Protein AF-A0A8T8I5Y3-F1 (afdb_monomer_lite)

Secondary structure (DSSP, 8-state):
--SSS----GGGHHHHT--SS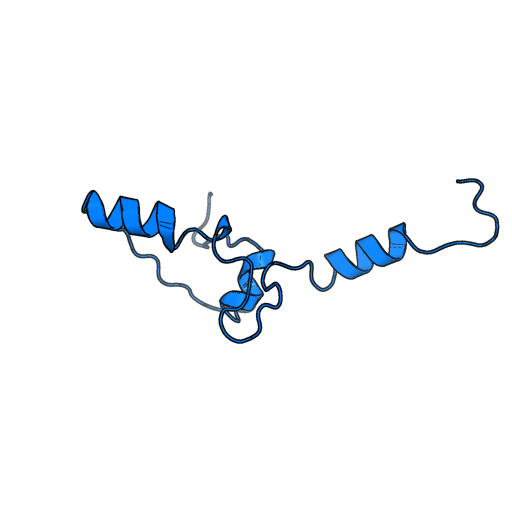S---------SHHHHHHIIIII-GGG--B-TTT--BSS---THHHHHHHHHH---TT---

pLDDT: mean 92.24, std 7.06, range [57.22, 98.12]

Sequence (81 aa):
VEGKAIQLHPLVCEAFNADFDGDQMAVHLPLSAEAQAEARVLMLSSNNILSPASGKPLAMPRLDMVTGLYHLTRHKEGDIG

Foldseek 3Di:
DPDDDDDDDPLCCQVVVDDDPDDDDDDDDDDDPVVVCCCVPPVDVVVVQADPVPRHGSSDDDDPRVVVVCVVPDDDPPDPD

Structure (mmCIF, N/CA/C/O backbone):
data_AF-A0A8T8I5Y3-F1
#
_entry.id   AF-A0A8T8I5Y3-F1
#
loop_
_atom_site.group_PDB
_atom_site.id
_atom_site.type_symbol
_atom_site.label_atom_id
_atom_site.label_alt_id
_atom_site.label_comp_id
_atom_site.label_asym_id
_atom_site.label_entity_id
_atom_site.label_seq_id
_atom_site.pdbx_PDB_ins_code
_atom_site.Cartn_x
_atom_site.Cartn_y
_atom_site.Cartn_z
_atom_site.occupancy
_atom_site.B_iso_or_equiv
_atom_site.auth_seq_id
_atom_site.auth_comp_id
_atom_site.auth_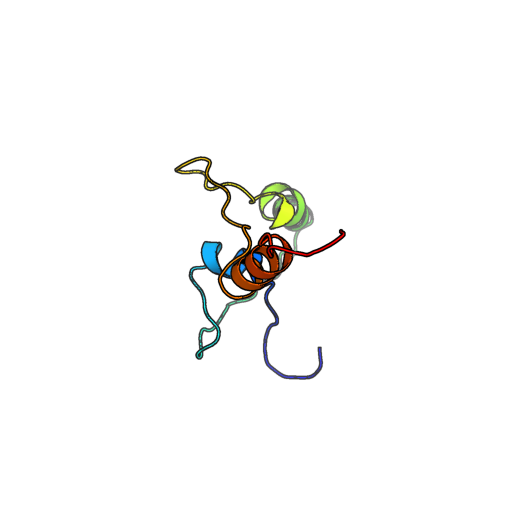asym_id
_atom_site.auth_atom_id
_atom_site.pdbx_PDB_model_num
ATOM 1 N N . VAL A 1 1 ? -13.988 -4.904 -2.730 1.00 69.94 1 VAL A N 1
ATOM 2 C CA . VAL A 1 1 ? -13.433 -6.116 -3.371 1.00 69.94 1 VAL A CA 1
ATOM 3 C C . VAL A 1 1 ? -14.309 -7.294 -3.013 1.00 69.94 1 VAL A C 1
ATOM 5 O O . VAL A 1 1 ? -14.615 -7.456 -1.839 1.00 69.94 1 VAL A O 1
ATOM 8 N N . GLU A 1 2 ? -14.766 -8.049 -4.010 1.00 86.00 2 GLU A N 1
ATOM 9 C CA . GLU A 1 2 ? -15.392 -9.356 -3.784 1.00 86.00 2 GLU A CA 1
ATOM 10 C C . GLU A 1 2 ? -14.284 -10.393 -3.548 1.00 86.00 2 GLU A C 1
ATOM 12 O O . GLU A 1 2 ? -13.248 -10.354 -4.211 1.00 86.00 2 GLU A O 1
ATOM 17 N N . GLY A 1 3 ? -14.472 -11.283 -2.573 1.00 92.00 3 GLY A N 1
ATOM 18 C CA . GLY A 1 3 ? -13.460 -12.253 -2.140 1.00 92.00 3 GLY A CA 1
ATOM 19 C C . GLY A 1 3 ? -13.080 -12.110 -0.664 1.00 92.00 3 GLY A C 1
ATOM 20 O O . GLY A 1 3 ? -13.538 -11.206 0.030 1.00 92.00 3 GLY A O 1
ATOM 21 N N . LYS A 1 4 ? -12.258 -13.044 -0.171 1.00 92.25 4 LYS A N 1
ATOM 22 C CA . LYS A 1 4 ? -11.796 -13.099 1.232 1.00 92.25 4 LYS A CA 1
ATOM 23 C C . LYS A 1 4 ? -10.316 -12.727 1.404 1.00 92.25 4 LYS A C 1
ATOM 25 O O . LYS A 1 4 ? -9.758 -12.958 2.469 1.00 92.25 4 LYS A O 1
ATOM 30 N N . ALA A 1 5 ? -9.684 -12.192 0.359 1.00 94.25 5 ALA A N 1
ATOM 31 C CA . ALA A 1 5 ? -8.273 -11.816 0.355 1.00 94.25 5 ALA A CA 1
ATOM 32 C C . ALA A 1 5 ? -8.103 -10.294 0.440 1.00 94.25 5 ALA A C 1
ATOM 34 O O . ALA A 1 5 ? -8.909 -9.534 -0.105 1.00 94.25 5 ALA A O 1
ATOM 35 N N . ILE A 1 6 ? -7.036 -9.860 1.108 1.00 95.12 6 ILE A N 1
ATOM 36 C CA . ILE A 1 6 ? -6.644 -8.452 1.187 1.00 95.12 6 ILE A CA 1
ATOM 37 C C . ILE A 1 6 ? -5.801 -8.127 -0.046 1.00 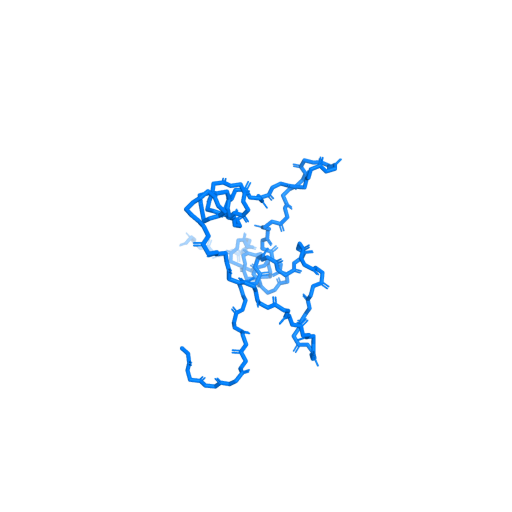95.12 6 ILE A C 1
ATOM 39 O O . ILE A 1 6 ? -4.888 -8.870 -0.392 1.00 95.12 6 ILE A O 1
ATOM 43 N N . GLN A 1 7 ? -6.103 -7.012 -0.707 1.00 95.00 7 GLN A N 1
ATOM 44 C CA . GLN A 1 7 ? -5.265 -6.489 -1.783 1.00 95.00 7 GLN A CA 1
ATOM 45 C C . GLN A 1 7 ? -4.261 -5.492 -1.204 1.00 95.00 7 GLN A C 1
ATOM 47 O O . GLN A 1 7 ? -4.654 -4.552 -0.511 1.00 95.00 7 GLN A O 1
ATOM 52 N N . LEU A 1 8 ? -2.979 -5.687 -1.509 1.00 95.06 8 LEU A N 1
ATOM 53 C CA . LEU A 1 8 ? -1.882 -4.820 -1.086 1.00 95.06 8 LEU A CA 1
ATOM 54 C C . LEU A 1 8 ? -1.177 -4.233 -2.313 1.00 95.06 8 LEU A C 1
ATOM 56 O O . LEU A 1 8 ? -1.014 -4.904 -3.330 1.00 95.06 8 LEU A O 1
ATOM 60 N N . HIS A 1 9 ? -0.753 -2.972 -2.225 1.00 95.38 9 HIS A N 1
ATOM 61 C CA . HIS A 1 9 ? -0.028 -2.324 -3.315 1.00 95.38 9 HIS A CA 1
ATOM 62 C C . HIS A 1 9 ? 1.387 -2.926 -3.471 1.00 95.38 9 HIS A C 1
ATOM 64 O O . HIS A 1 9 ? 2.123 -2.986 -2.487 1.00 95.38 9 HIS A O 1
ATOM 70 N N . PRO A 1 10 ? 1.843 -3.288 -4.685 1.00 94.19 10 PRO A N 1
ATOM 71 C CA . PRO A 1 10 ? 3.104 -4.019 -4.867 1.00 94.19 10 PRO A CA 1
ATOM 72 C C . PRO A 1 10 ? 4.350 -3.246 -4.403 1.00 94.19 10 PRO A C 1
ATOM 74 O O . PRO A 1 10 ? 5.319 -3.844 -3.948 1.00 94.19 10 PRO A O 1
ATOM 77 N N . LEU A 1 11 ? 4.333 -1.907 -4.466 1.00 94.56 11 LEU A N 1
ATOM 78 C CA . LEU A 1 11 ? 5.466 -1.085 -4.005 1.00 94.56 11 LEU A CA 1
ATOM 79 C C . LEU A 1 11 ? 5.663 -1.077 -2.483 1.00 94.56 11 LEU A C 1
ATOM 81 O O . LEU A 1 11 ? 6.724 -0.659 -2.031 1.00 94.56 11 LEU A O 1
ATOM 85 N N . VAL A 1 12 ? 4.677 -1.508 -1.687 1.00 94.88 12 VAL A N 1
ATOM 86 C CA . VAL A 1 12 ? 4.848 -1.584 -0.225 1.00 94.88 12 VAL A CA 1
ATOM 87 C C . VAL A 1 12 ? 5.279 -2.974 0.249 1.00 94.88 12 VAL A C 1
ATOM 89 O O . VAL A 1 12 ? 5.692 -3.105 1.397 1.00 94.88 12 VAL A O 1
ATOM 92 N N . CYS A 1 13 ? 5.249 -3.992 -0.618 1.00 94.00 13 CYS A N 1
ATOM 93 C CA . CYS A 1 13 ? 5.602 -5.373 -0.273 1.00 94.00 13 CYS A CA 1
ATOM 94 C C . CYS A 1 13 ? 7.031 -5.505 0.274 1.00 94.00 13 CYS A C 1
ATOM 96 O O . CYS A 1 13 ? 7.243 -6.248 1.224 1.00 94.00 13 CYS A O 1
ATOM 98 N N . GLU A 1 14 ? 7.989 -4.727 -0.244 1.00 92.50 14 GLU A N 1
ATOM 99 C CA . GLU A 1 14 ? 9.370 -4.738 0.264 1.00 92.50 14 GLU A CA 1
ATOM 100 C C . GLU A 1 14 ? 9.458 -4.239 1.709 1.00 92.50 14 GLU A C 1
ATOM 102 O O . GLU A 1 14 ? 10.177 -4.808 2.524 1.00 92.50 14 GLU A O 1
ATOM 107 N N . ALA A 1 15 ? 8.709 -3.185 2.044 1.00 93.12 15 ALA A N 1
ATOM 108 C CA . ALA A 1 15 ? 8.706 -2.637 3.396 1.00 93.12 15 ALA A CA 1
ATOM 109 C C . ALA A 1 15 ? 8.091 -3.619 4.406 1.00 93.12 15 ALA A C 1
ATOM 111 O O . ALA A 1 15 ? 8.520 -3.658 5.557 1.00 93.12 15 ALA A O 1
ATOM 112 N N . PHE A 1 16 ? 7.116 -4.423 3.971 1.00 94.31 16 PHE A N 1
ATOM 113 C CA . PHE A 1 16 ? 6.525 -5.497 4.773 1.00 94.31 16 PHE A CA 1
ATOM 114 C C . PHE A 1 16 ? 7.304 -6.813 4.710 1.00 94.31 16 PHE A C 1
ATOM 116 O O . PHE A 1 16 ? 6.996 -7.715 5.484 1.00 94.31 16 PHE A O 1
ATOM 123 N N . ASN A 1 17 ? 8.294 -6.918 3.817 1.00 92.00 17 ASN A N 1
ATOM 124 C CA . ASN A 1 17 ? 8.969 -8.167 3.476 1.00 92.00 17 ASN A CA 1
ATOM 125 C C . ASN A 1 17 ? 7.962 -9.308 3.219 1.00 92.00 17 ASN A C 1
ATOM 127 O O . ASN A 1 17 ? 8.111 -10.401 3.757 1.00 92.00 17 ASN A O 1
ATOM 131 N N . ALA A 1 18 ? 6.913 -9.000 2.454 1.00 94.50 18 ALA A N 1
ATOM 132 C CA . ALA A 1 18 ? 5.808 -9.906 2.162 1.00 94.50 18 ALA A CA 1
ATOM 133 C C . ALA A 1 18 ? 5.786 -10.270 0.677 1.00 94.50 18 ALA A C 1
ATOM 135 O O . ALA A 1 18 ? 6.081 -9.424 -0.179 1.00 94.50 18 ALA A O 1
ATOM 136 N N . ASP A 1 19 ? 5.371 -11.494 0.376 1.00 92.81 19 ASP A N 1
ATOM 137 C CA . ASP A 1 19 ? 5.042 -11.924 -0.978 1.00 92.81 19 ASP A CA 1
ATOM 138 C C . ASP A 1 19 ? 3.583 -12.422 -1.071 1.00 92.81 19 ASP A C 1
ATOM 140 O O . ASP A 1 19 ? 2.731 -12.047 -0.262 1.00 92.81 19 ASP A O 1
ATOM 144 N N . PHE A 1 20 ? 3.244 -13.147 -2.139 1.00 93.31 20 PHE A N 1
ATOM 145 C CA . PHE A 1 20 ? 1.877 -13.604 -2.408 1.00 93.31 20 PHE A CA 1
ATOM 146 C C . PHE A 1 20 ? 1.775 -15.133 -2.498 1.00 93.31 20 PHE A C 1
ATOM 148 O O . PHE A 1 20 ? 0.925 -15.648 -3.227 1.00 93.31 20 PHE A O 1
ATOM 155 N N . ASP A 1 21 ? 2.629 -15.865 -1.780 1.00 94.88 21 ASP A N 1
ATOM 156 C CA . ASP A 1 21 ? 2.631 -17.333 -1.769 1.00 94.88 21 ASP A CA 1
ATOM 157 C C . ASP A 1 21 ? 1.725 -17.965 -0.686 1.00 94.88 21 ASP A C 1
ATOM 159 O O . ASP A 1 21 ? 1.466 -19.172 -0.711 1.00 94.88 21 ASP A O 1
ATOM 163 N N . GLY A 1 22 ? 1.182 -17.149 0.224 1.00 94.00 22 GLY A N 1
ATOM 164 C CA . GLY A 1 22 ? 0.370 -17.605 1.357 1.00 94.00 22 GLY A CA 1
ATOM 165 C C . GLY A 1 22 ? 0.455 -16.733 2.612 1.00 94.00 22 GLY A C 1
ATOM 166 O O . GLY A 1 22 ? -0.277 -16.997 3.572 1.00 94.00 22 GLY A O 1
ATOM 167 N N . ASP A 1 23 ? 1.303 -15.701 2.601 1.00 96.12 23 ASP A N 1
ATOM 168 C CA . ASP A 1 23 ? 1.449 -14.733 3.688 1.00 96.12 23 ASP A CA 1
ATOM 169 C C . ASP A 1 23 ? 0.114 -14.134 4.170 1.00 96.12 23 ASP A C 1
ATOM 171 O O . ASP A 1 23 ? -0.798 -13.810 3.400 1.00 96.12 23 ASP A O 1
ATOM 175 N N . GLN A 1 24 ? 0.003 -13.962 5.491 1.00 95.81 24 GLN A N 1
ATOM 176 C CA . GLN A 1 24 ? -1.179 -13.409 6.153 1.00 95.81 24 GLN A CA 1
ATOM 177 C C . GLN A 1 24 ? -0.881 -12.039 6.760 1.00 95.81 24 GLN A C 1
ATOM 179 O O . GLN A 1 24 ? 0.183 -11.809 7.330 1.00 95.81 24 GLN A O 1
ATOM 184 N N . MET A 1 25 ? -1.863 -11.135 6.704 1.00 96.62 25 MET A N 1
ATOM 185 C CA . MET A 1 25 ? -1.754 -9.791 7.274 1.00 96.62 25 MET A CA 1
ATOM 186 C C . MET A 1 25 ? -2.879 -9.513 8.270 1.00 96.62 25 MET A C 1
ATOM 188 O O . MET A 1 25 ? -4.052 -9.768 7.994 1.00 96.62 25 MET A O 1
ATOM 192 N N . ALA A 1 26 ? -2.523 -8.935 9.417 1.00 97.12 26 ALA A N 1
ATOM 193 C CA . ALA A 1 26 ? -3.488 -8.440 10.391 1.00 97.12 26 ALA A CA 1
ATOM 194 C C . ALA A 1 26 ? -3.958 -7.024 10.023 1.00 97.12 26 ALA A C 1
ATOM 196 O O . ALA A 1 26 ? -3.159 -6.176 9.624 1.00 97.12 26 ALA A O 1
ATOM 197 N N . VAL A 1 27 ? -5.250 -6.748 10.215 1.00 96.69 27 VAL A N 1
ATOM 198 C CA . VAL A 1 27 ? -5.852 -5.431 9.967 1.00 96.69 27 VAL A CA 1
ATOM 199 C C . VAL A 1 27 ? -6.418 -4.887 11.272 1.00 96.69 27 VAL A C 1
ATOM 201 O O . VAL A 1 27 ? -7.234 -5.539 11.920 1.00 96.69 27 VAL A O 1
ATOM 204 N N . HIS A 1 28 ? -5.995 -3.680 11.640 1.00 97.25 28 HIS A N 1
ATOM 205 C CA . HIS A 1 28 ? -6.439 -2.982 12.845 1.00 97.25 28 HIS A CA 1
ATOM 206 C C . HIS A 1 28 ? -7.164 -1.685 12.464 1.00 97.25 28 HIS A C 1
ATOM 208 O O . HIS A 1 28 ? -6.793 -1.035 11.486 1.00 97.25 28 HIS A O 1
ATOM 214 N N . LEU A 1 29 ? -8.184 -1.302 13.239 1.00 97.44 29 LEU A N 1
ATOM 215 C CA . LEU A 1 29 ? -8.981 -0.093 13.008 1.00 97.44 29 LEU A CA 1
ATOM 216 C C . LEU A 1 29 ? -8.792 0.909 14.167 1.00 97.44 29 LEU A C 1
ATOM 218 O O . LEU A 1 29 ? -9.215 0.610 15.287 1.00 97.44 29 LEU A O 1
ATOM 222 N N . PRO A 1 30 ? -8.195 2.094 13.937 1.00 97.25 30 PRO A N 1
ATOM 223 C CA . PRO A 1 30 ? -8.114 3.137 14.956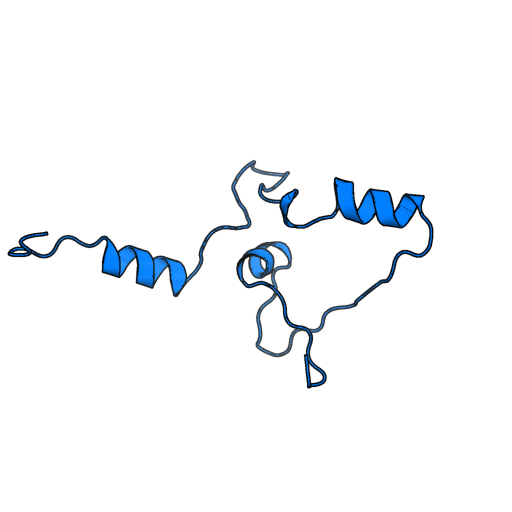 1.00 97.25 30 PRO A CA 1
ATOM 224 C C . PRO A 1 30 ? -9.489 3.780 15.198 1.00 97.25 30 PRO A C 1
ATOM 226 O O . PRO A 1 30 ? -10.189 4.142 14.252 1.00 97.25 30 PRO A O 1
ATOM 229 N N . LEU A 1 31 ? -9.871 3.947 16.470 1.00 97.44 31 LEU A N 1
ATOM 230 C CA . LEU A 1 31 ? -11.198 4.450 16.854 1.00 97.44 31 LEU A CA 1
ATOM 231 C C . LEU A 1 31 ? -11.210 5.940 17.219 1.00 97.44 31 LEU A C 1
ATOM 233 O O . LEU A 1 31 ? -12.119 6.651 16.796 1.00 97.44 31 LEU A O 1
ATOM 237 N N . SER A 1 32 ? -10.224 6.424 17.981 1.00 98.12 32 SER A N 1
ATOM 238 C CA . SER A 1 32 ? -10.191 7.823 18.430 1.00 98.12 32 SER A CA 1
ATOM 239 C C . SER A 1 32 ? -9.769 8.783 17.315 1.00 98.12 32 SER A C 1
ATOM 241 O O . SER A 1 32 ? -9.056 8.402 16.382 1.00 98.12 32 SER A O 1
ATOM 243 N N . ALA A 1 33 ? -10.193 10.045 17.415 1.00 97.50 33 ALA A N 1
ATOM 244 C CA . ALA A 1 33 ? -9.848 11.070 16.432 1.00 97.50 33 ALA A CA 1
ATOM 245 C C . ALA A 1 33 ? -8.330 11.303 16.373 1.00 97.50 33 ALA A C 1
ATOM 247 O O . ALA A 1 33 ? -7.770 11.475 15.290 1.00 97.50 33 ALA A O 1
ATOM 248 N N . GLU A 1 34 ? -7.664 11.237 17.525 1.00 97.62 34 GLU A N 1
ATOM 249 C CA . GLU A 1 34 ? -6.216 11.359 17.658 1.00 97.62 34 GLU A CA 1
ATOM 250 C C . GLU A 1 34 ? -5.505 10.201 16.951 1.00 97.62 34 GLU A C 1
ATOM 252 O O . GLU A 1 34 ? -4.621 10.443 16.134 1.00 97.62 34 GLU A O 1
ATOM 257 N N . ALA A 1 35 ? -5.943 8.955 17.172 1.00 97.44 35 ALA A N 1
ATOM 258 C CA . ALA A 1 35 ? -5.344 7.782 16.533 1.00 97.44 35 ALA A CA 1
ATOM 259 C C . ALA A 1 35 ? -5.583 7.766 15.014 1.00 97.44 35 ALA A C 1
ATOM 261 O O . ALA A 1 35 ? -4.703 7.391 14.242 1.00 97.44 35 ALA A O 1
ATOM 262 N N . GLN A 1 36 ? -6.758 8.209 14.555 1.00 97.56 36 GLN A N 1
ATOM 263 C CA . GLN A 1 36 ? -7.032 8.359 13.123 1.00 97.56 36 GLN A CA 1
ATOM 264 C C . GLN A 1 36 ? -6.164 9.450 12.484 1.00 97.56 36 GLN A C 1
ATOM 266 O O . GLN A 1 36 ? -5.721 9.297 11.343 1.00 97.56 36 GLN A O 1
ATOM 271 N N . ALA A 1 37 ? -5.935 10.561 13.191 1.00 97.06 37 ALA A N 1
ATOM 272 C CA . ALA A 1 37 ? -5.054 11.625 12.728 1.00 97.06 37 ALA A CA 1
ATOM 273 C C . ALA A 1 37 ? -3.600 11.143 12.660 1.00 97.06 37 ALA A C 1
ATOM 275 O O . ALA A 1 37 ? -2.950 11.343 11.638 1.00 97.06 37 ALA A O 1
ATOM 276 N N . GLU A 1 38 ? -3.121 10.446 13.689 1.00 97.25 38 GLU A N 1
ATOM 277 C CA . GLU A 1 38 ? -1.777 9.871 13.728 1.00 97.25 38 GLU A CA 1
ATOM 278 C C . GLU A 1 38 ? -1.558 8.865 12.592 1.00 97.25 38 GLU A C 1
ATOM 280 O O . GLU A 1 38 ? -0.594 8.985 11.833 1.00 97.25 38 GLU A O 1
ATOM 285 N N . ALA A 1 39 ? -2.497 7.934 12.393 1.00 97.00 39 ALA A N 1
ATOM 286 C CA . ALA A 1 39 ? -2.418 6.953 11.316 1.00 97.00 39 ALA A CA 1
ATOM 287 C C . ALA A 1 39 ? -2.357 7.624 9.933 1.00 97.00 39 ALA A C 1
ATOM 289 O O . ALA A 1 39 ? -1.588 7.217 9.065 1.00 97.00 39 ALA A O 1
ATOM 290 N N . ARG A 1 40 ? -3.138 8.693 9.730 1.00 95.69 40 ARG A N 1
ATOM 291 C CA . ARG A 1 40 ? -3.186 9.423 8.457 1.00 95.69 40 ARG A CA 1
ATOM 292 C C . ARG A 1 40 ? -1.965 10.313 8.222 1.00 95.69 40 ARG A C 1
ATOM 294 O O . ARG A 1 40 ? -1.550 10.466 7.079 1.00 95.69 40 ARG A O 1
ATOM 301 N N . VAL A 1 41 ? -1.421 10.935 9.264 1.00 95.62 41 VAL A N 1
ATOM 302 C CA . VAL A 1 41 ? -0.334 11.917 9.130 1.00 95.62 41 VAL A CA 1
ATOM 303 C C . VAL A 1 41 ? 1.038 11.252 9.212 1.00 95.62 41 VAL A C 1
ATOM 305 O O . VAL A 1 41 ? 1.932 11.629 8.462 1.00 95.62 41 VAL A O 1
ATOM 308 N N . LEU A 1 42 ? 1.219 10.251 10.073 1.00 95.19 42 LEU A N 1
ATOM 309 C CA . LEU A 1 42 ? 2.522 9.621 10.303 1.00 95.19 42 LEU A CA 1
ATOM 310 C C . LEU A 1 42 ? 2.640 8.255 9.623 1.00 95.19 42 LEU A C 1
ATOM 312 O O . LEU A 1 42 ? 3.657 7.956 9.004 1.00 95.19 42 LEU A O 1
ATOM 316 N N . MET A 1 43 ? 1.602 7.420 9.711 1.00 96.38 43 MET A N 1
ATOM 317 C CA . MET A 1 43 ? 1.698 6.015 9.285 1.00 96.38 43 MET A CA 1
ATOM 318 C C . MET A 1 43 ? 1.302 5.779 7.823 1.00 96.38 43 MET A C 1
ATOM 320 O O . MET A 1 43 ? 1.534 4.692 7.294 1.00 96.38 43 MET A O 1
ATOM 324 N N . LEU A 1 44 ? 0.727 6.777 7.147 1.00 96.06 44 LEU A N 1
ATOM 325 C CA . LEU A 1 44 ? 0.290 6.642 5.761 1.00 96.06 44 LEU A CA 1
ATOM 326 C C . LEU A 1 44 ? 1.466 6.266 4.847 1.00 96.06 44 LEU A C 1
ATOM 328 O O . LEU A 1 44 ? 2.534 6.876 4.897 1.00 96.06 44 LEU A O 1
ATOM 332 N N . SER A 1 45 ? 1.269 5.268 3.984 1.00 94.44 45 SER A N 1
ATOM 333 C CA . SER A 1 45 ? 2.337 4.696 3.148 1.00 94.44 45 SER A CA 1
ATOM 334 C C . SER A 1 45 ? 3.020 5.719 2.237 1.00 94.44 45 SER A C 1
ATOM 336 O O . SER A 1 45 ? 4.226 5.631 2.024 1.00 94.44 45 SER A O 1
ATOM 338 N N . SER A 1 46 ? 2.287 6.727 1.756 1.00 93.69 46 SER A N 1
ATOM 339 C CA . SER A 1 46 ? 2.830 7.821 0.939 1.00 93.69 46 SER A CA 1
ATOM 340 C C . SER A 1 46 ? 3.879 8.666 1.663 1.00 93.69 46 SER A C 1
ATOM 342 O O . SER A 1 46 ? 4.671 9.333 1.005 1.00 93.69 46 SER A O 1
ATOM 344 N N . ASN A 1 47 ? 3.893 8.648 2.997 1.00 93.94 47 ASN A N 1
ATOM 345 C CA . ASN A 1 47 ? 4.848 9.406 3.805 1.00 93.94 47 ASN A CA 1
ATOM 346 C C . ASN A 1 47 ? 6.112 8.582 4.103 1.00 93.94 47 ASN A C 1
ATOM 348 O O . ASN A 1 47 ? 7.165 9.143 4.392 1.00 93.94 47 ASN A O 1
ATOM 352 N N . ASN A 1 48 ? 6.035 7.257 3.963 1.00 93.56 48 ASN A N 1
ATOM 353 C CA . ASN A 1 48 ? 7.086 6.304 4.320 1.00 93.56 48 ASN A CA 1
ATOM 354 C C . ASN A 1 48 ? 7.831 5.778 3.079 1.00 93.56 48 ASN A C 1
ATOM 356 O O . ASN A 1 48 ? 7.968 4.575 2.873 1.00 93.56 48 ASN A O 1
ATOM 360 N N . ILE A 1 49 ? 8.300 6.691 2.221 1.00 93.88 49 ILE A N 1
ATOM 361 C CA . ILE A 1 49 ? 8.972 6.339 0.954 1.00 93.88 49 ILE A CA 1
ATOM 362 C C . ILE A 1 49 ? 10.424 5.902 1.184 1.00 93.88 49 ILE A C 1
ATOM 364 O O . ILE A 1 49 ? 10.930 5.044 0.460 1.00 93.88 49 ILE A O 1
ATOM 368 N N . LEU A 1 50 ? 11.108 6.494 2.165 1.00 94.62 50 LEU A N 1
ATOM 369 C CA . LEU A 1 50 ? 12.527 6.266 2.433 1.00 94.62 50 LEU A CA 1
ATOM 370 C C . LEU A 1 50 ? 12.724 5.356 3.646 1.00 94.62 50 LEU A C 1
ATOM 372 O O . LEU A 1 50 ? 12.004 5.448 4.637 1.00 94.62 50 LEU A O 1
ATOM 376 N N . SER A 1 51 ? 13.754 4.517 3.590 1.00 93.00 51 SER A N 1
ATOM 377 C CA . SER A 1 51 ? 14.216 3.733 4.730 1.00 93.00 51 SER A CA 1
ATOM 378 C C . SER A 1 51 ? 14.801 4.663 5.800 1.00 93.00 51 SER A C 1
ATOM 380 O O . SER A 1 51 ? 15.758 5.383 5.502 1.00 93.00 51 SER A O 1
ATOM 382 N N . PRO A 1 52 ? 14.326 4.613 7.057 1.00 91.56 52 PRO A N 1
ATOM 383 C CA . PRO A 1 52 ? 14.865 5.448 8.131 1.00 91.56 52 PRO A CA 1
ATOM 384 C C . PRO A 1 52 ? 16.320 5.099 8.483 1.00 91.56 52 PRO A C 1
ATOM 386 O O . PRO A 1 52 ? 17.048 5.946 8.988 1.00 91.56 52 PRO A O 1
ATOM 389 N N . ALA A 1 53 ? 16.766 3.872 8.190 1.00 94.69 53 ALA A N 1
ATOM 390 C CA . ALA A 1 53 ? 18.121 3.416 8.497 1.00 94.69 53 ALA A CA 1
ATOM 391 C C . ALA A 1 53 ? 19.170 3.863 7.466 1.00 94.69 53 ALA A C 1
ATOM 393 O O . ALA A 1 53 ? 20.333 4.046 7.810 1.00 94.69 53 ALA A O 1
ATOM 394 N N . SER A 1 54 ? 18.783 3.997 6.193 1.00 92.62 54 SER A N 1
ATOM 395 C CA . SER A 1 54 ? 19.737 4.206 5.090 1.00 92.62 54 SER A CA 1
ATOM 396 C C . SER A 1 54 ? 19.416 5.390 4.179 1.00 92.62 54 SER A C 1
ATOM 398 O O . SER A 1 54 ? 20.228 5.728 3.322 1.00 92.62 54 SER A O 1
ATOM 400 N N . GLY A 1 55 ? 18.230 5.990 4.304 1.00 92.62 55 GLY A N 1
ATOM 401 C CA . GLY A 1 55 ? 17.738 7.038 3.408 1.00 92.62 55 GLY A CA 1
ATOM 402 C C . GLY A 1 55 ? 17.422 6.559 1.987 1.00 92.62 55 GLY A C 1
ATOM 403 O O . GLY A 1 55 ? 17.017 7.364 1.153 1.00 92.62 55 GLY A O 1
ATOM 404 N N . LYS A 1 56 ? 17.593 5.266 1.683 1.00 92.62 56 LYS A N 1
ATOM 405 C CA . LYS A 1 56 ? 17.278 4.703 0.365 1.00 92.62 56 LYS A CA 1
ATOM 406 C C . LYS A 1 56 ? 15.766 4.534 0.190 1.00 92.62 56 LYS A C 1
ATOM 408 O O . LYS A 1 56 ? 15.090 4.189 1.160 1.00 92.62 56 LYS A O 1
ATOM 413 N N . PRO A 1 57 ? 15.225 4.731 -1.021 1.00 91.25 57 PRO A N 1
ATOM 414 C CA . PRO A 1 57 ? 13.803 4.539 -1.283 1.00 91.25 57 PRO A CA 1
ATOM 415 C C . PRO A 1 57 ? 13.400 3.060 -1.180 1.00 91.25 57 PRO A C 1
ATOM 417 O O . PRO A 1 57 ? 14.049 2.192 -1.761 1.00 91.25 57 PRO A O 1
ATOM 420 N N . LEU A 1 5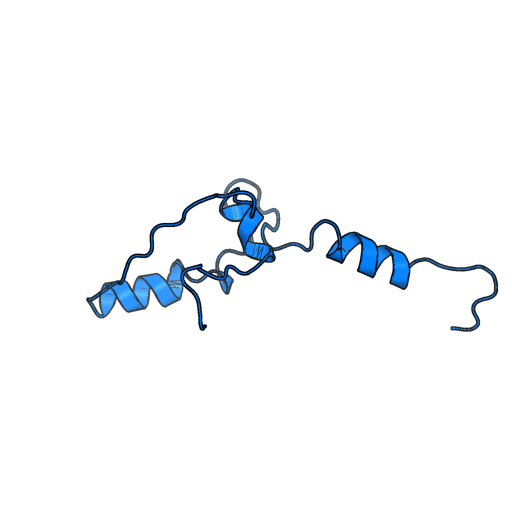8 ? 12.315 2.796 -0.450 1.00 89.62 58 LEU A N 1
ATOM 421 C CA . LEU A 1 58 ? 11.688 1.479 -0.297 1.00 89.62 58 LEU A CA 1
ATOM 422 C C . LEU A 1 58 ? 10.613 1.242 -1.363 1.00 89.62 58 LEU A C 1
ATOM 424 O O . LEU A 1 58 ? 10.539 0.160 -1.937 1.00 89.62 58 LEU A O 1
ATOM 428 N N . ALA A 1 59 ? 9.819 2.269 -1.679 1.00 90.69 59 ALA A N 1
ATOM 429 C CA . ALA A 1 59 ? 8.730 2.194 -2.654 1.00 90.69 59 ALA A CA 1
ATOM 430 C C . ALA A 1 59 ? 9.227 2.340 -4.107 1.00 90.69 59 ALA A C 1
ATOM 432 O O . ALA A 1 59 ? 8.762 3.204 -4.851 1.00 90.69 59 ALA A O 1
ATOM 433 N N . MET A 1 60 ? 10.208 1.525 -4.509 1.00 91.56 60 MET A N 1
ATOM 434 C CA . MET A 1 60 ? 10.738 1.510 -5.877 1.00 91.56 60 MET A CA 1
ATOM 435 C C . MET A 1 60 ? 10.145 0.378 -6.725 1.00 91.56 60 MET A C 1
ATOM 437 O O . MET A 1 60 ? 9.838 -0.687 -6.186 1.00 91.56 60 MET A O 1
ATOM 441 N N . PRO A 1 61 ? 10.014 0.571 -8.054 1.00 92.88 61 PRO A N 1
ATOM 442 C CA . PRO A 1 61 ? 9.627 -0.495 -8.971 1.00 92.88 61 PRO A CA 1
ATOM 443 C C . PRO A 1 61 ? 10.519 -1.733 -8.820 1.00 92.88 61 PRO A C 1
ATOM 445 O O . PRO A 1 61 ? 11.734 -1.615 -8.660 1.00 92.88 61 PRO A O 1
ATOM 448 N N . ARG A 1 62 ? 9.919 -2.924 -8.906 1.00 88.75 62 ARG A N 1
ATOM 449 C CA . ARG A 1 62 ? 10.617 -4.214 -8.796 1.00 88.75 62 ARG A CA 1
ATOM 450 C C . ARG A 1 62 ? 10.283 -5.128 -9.964 1.00 88.75 62 ARG A C 1
ATOM 452 O O . ARG A 1 62 ? 9.235 -4.967 -10.590 1.00 88.75 62 ARG A O 1
ATOM 459 N N . LEU A 1 63 ? 11.177 -6.092 -10.198 1.00 91.88 63 LEU A N 1
ATOM 460 C CA . LEU A 1 63 ? 11.010 -7.219 -11.120 1.00 91.88 63 LEU A CA 1
ATOM 461 C C . LEU A 1 63 ? 10.403 -6.771 -12.457 1.00 91.88 63 LEU A C 1
ATOM 463 O O . LEU A 1 63 ? 11.041 -6.025 -13.196 1.00 91.88 63 LEU A O 1
ATOM 467 N N . ASP A 1 64 ? 9.165 -7.161 -12.735 1.00 92.94 64 ASP A N 1
ATOM 468 C CA . ASP A 1 64 ? 8.477 -6.939 -14.004 1.00 92.94 64 ASP A CA 1
ATOM 469 C C . ASP A 1 64 ? 8.351 -5.464 -14.377 1.00 92.94 64 ASP A C 1
ATOM 471 O O . ASP A 1 64 ? 8.486 -5.114 -15.548 1.00 92.94 64 ASP A O 1
ATOM 475 N N . MET A 1 65 ? 8.169 -4.573 -13.398 1.00 94.50 65 MET A N 1
ATOM 476 C CA . MET A 1 65 ? 8.139 -3.134 -13.672 1.00 94.50 65 MET A CA 1
ATOM 477 C C . MET A 1 65 ? 9.501 -2.638 -14.163 1.00 94.50 65 MET A C 1
ATOM 479 O O . MET A 1 65 ? 9.573 -1.849 -15.103 1.00 94.50 65 MET A O 1
ATOM 483 N N . VAL A 1 66 ? 10.588 -3.123 -13.555 1.00 94.75 66 VAL A N 1
ATOM 484 C CA . VAL A 1 66 ? 11.954 -2.777 -13.972 1.00 94.75 66 VAL A CA 1
ATOM 485 C C . VAL A 1 66 ? 12.241 -3.370 -15.344 1.00 94.75 66 V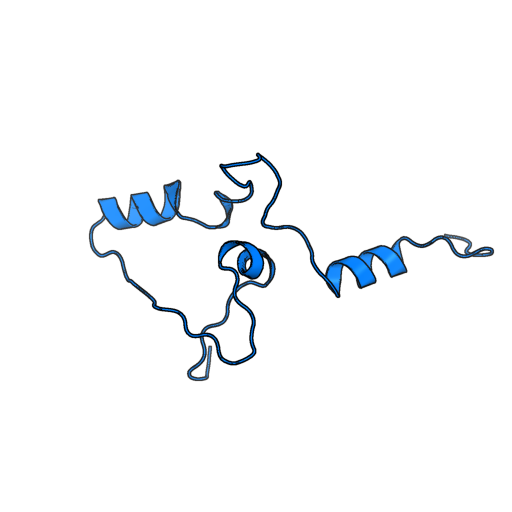AL A C 1
ATOM 487 O O . VAL A 1 66 ? 12.750 -2.666 -16.209 1.00 94.75 66 VAL A O 1
ATOM 490 N N . THR A 1 67 ? 11.860 -4.625 -15.582 1.00 95.06 67 THR A N 1
ATOM 491 C CA . THR A 1 67 ? 12.018 -5.288 -16.883 1.00 95.06 67 THR A CA 1
ATOM 492 C C . THR A 1 67 ? 11.241 -4.568 -17.984 1.00 95.06 67 THR A C 1
ATOM 494 O O . THR A 1 67 ? 11.777 -4.364 -19.072 1.00 95.06 67 THR A O 1
ATOM 497 N N . GLY A 1 68 ? 10.010 -4.132 -17.708 1.00 94.75 68 GLY A N 1
ATOM 498 C CA . GLY A 1 68 ? 9.188 -3.369 -18.643 1.00 94.75 68 GLY A CA 1
ATOM 499 C C . GLY A 1 68 ? 9.813 -2.021 -18.991 1.00 94.75 68 GLY A C 1
ATOM 500 O O . GLY A 1 68 ? 10.007 -1.717 -20.167 1.00 94.75 68 GLY A O 1
ATOM 501 N N . LEU A 1 69 ? 10.210 -1.244 -17.979 1.00 94.69 69 LEU A N 1
ATOM 502 C CA . LEU A 1 69 ? 10.902 0.033 -18.181 1.00 94.69 69 LEU A CA 1
ATOM 503 C C . LEU A 1 69 ? 12.227 -0.156 -18.929 1.00 94.69 69 LEU A C 1
ATOM 505 O O . LEU A 1 69 ? 12.527 0.597 -19.853 1.00 94.69 69 LEU A O 1
ATOM 509 N N . TYR A 1 70 ? 12.997 -1.186 -18.579 1.00 94.12 70 TYR A N 1
ATOM 510 C CA . TYR A 1 70 ? 14.255 -1.509 -19.243 1.00 94.12 70 TYR A CA 1
ATOM 511 C C . TYR A 1 70 ? 14.039 -1.872 -20.713 1.00 94.12 70 TYR A C 1
ATOM 513 O O . TYR A 1 70 ? 14.750 -1.376 -21.580 1.00 94.12 70 TYR A O 1
ATOM 521 N N . HIS A 1 71 ? 13.034 -2.697 -21.016 1.00 92.81 71 HIS A N 1
ATOM 522 C CA . HIS A 1 71 ? 12.711 -3.060 -22.391 1.00 92.81 71 HIS A CA 1
ATOM 523 C C . HIS A 1 71 ? 12.295 -1.842 -23.222 1.00 92.81 71 HIS A C 1
ATOM 525 O O . HIS A 1 71 ? 12.751 -1.701 -24.354 1.00 92.81 71 HIS A O 1
ATOM 531 N N . LEU A 1 72 ? 11.465 -0.960 -22.654 1.00 91.94 72 LEU A N 1
ATOM 532 C CA . LEU A 1 72 ? 10.975 0.248 -23.323 1.00 91.94 72 LEU A CA 1
ATOM 533 C C . LEU A 1 72 ? 12.075 1.285 -23.572 1.00 91.94 72 LEU A C 1
ATOM 535 O O . LEU A 1 72 ? 12.037 1.989 -24.572 1.00 91.94 72 LEU A O 1
ATOM 539 N N . THR A 1 73 ? 13.047 1.386 -22.668 1.00 92.56 73 THR A N 1
ATOM 540 C CA . THR A 1 73 ? 14.141 2.370 -22.753 1.00 92.56 73 THR A CA 1
ATOM 541 C C . THR A 1 73 ? 15.389 1.837 -23.457 1.00 92.56 73 THR A C 1
ATOM 543 O O . THR A 1 73 ? 16.369 2.565 -23.625 1.00 92.56 73 THR A O 1
ATOM 546 N N . ARG A 1 74 ? 15.385 0.571 -23.889 1.00 90.31 74 ARG A N 1
ATOM 547 C CA . ARG A 1 74 ? 16.518 -0.039 -24.585 1.00 90.31 74 ARG A CA 1
ATOM 548 C C . ARG A 1 74 ? 16.617 0.488 -26.016 1.00 90.31 74 ARG A C 1
ATOM 550 O O . ARG A 1 74 ? 15.714 0.288 -26.819 1.00 90.31 74 ARG A O 1
ATOM 557 N N . HIS A 1 75 ? 17.768 1.064 -26.355 1.00 85.94 75 HIS A N 1
ATOM 558 C CA . HIS A 1 75 ? 18.087 1.470 -27.722 1.00 85.94 75 HIS A CA 1
ATOM 559 C C . HIS A 1 75 ? 18.150 0.253 -28.658 1.00 85.94 75 HIS A C 1
ATOM 561 O O . HIS A 1 75 ? 18.880 -0.708 -28.386 1.00 85.94 75 HIS A O 1
ATOM 567 N N . LYS A 1 76 ? 17.415 0.302 -29.771 1.00 83.81 76 LYS A N 1
ATOM 568 C CA . LYS A 1 76 ? 17.528 -0.656 -30.875 1.00 83.81 76 LYS A CA 1
ATOM 569 C C . LYS A 1 76 ? 18.178 0.050 -32.059 1.00 83.81 76 LYS A C 1
ATOM 571 O O . LYS A 1 76 ? 17.736 1.117 -32.471 1.00 83.81 76 LYS A O 1
ATOM 576 N N . GLU A 1 77 ? 19.252 -0.526 -32.592 1.00 80.06 77 GLU A N 1
ATOM 577 C CA . GLU A 1 77 ? 19.865 -0.002 -33.816 1.00 80.06 77 GLU A CA 1
ATOM 578 C C . GLU A 1 77 ? 18.845 -0.029 -34.962 1.00 80.06 77 GLU A C 1
ATOM 580 O O . GLU A 1 77 ? 18.265 -1.074 -35.255 1.00 80.06 77 GLU A O 1
ATOM 585 N N . GLY A 1 78 ? 18.627 1.129 -35.590 1.00 76.81 78 GLY A N 1
ATOM 586 C CA . GLY A 1 78 ? 17.663 1.300 -36.678 1.00 76.81 78 GLY A CA 1
ATOM 587 C C . GLY A 1 78 ? 16.275 1.798 -36.259 1.00 76.81 78 GLY A C 1
ATOM 588 O O . GLY A 1 78 ? 15.452 2.021 -37.145 1.00 76.81 78 GLY A O 1
ATOM 589 N N . ASP A 1 79 ? 16.010 2.014 -34.965 1.00 70.38 79 ASP A N 1
ATOM 590 C CA . ASP A 1 79 ? 14.796 2.723 -34.542 1.00 70.38 79 ASP A CA 1
ATOM 591 C C . ASP A 1 79 ? 14.886 4.209 -34.928 1.00 70.38 79 ASP A C 1
ATOM 593 O O . ASP A 1 79 ? 15.887 4.882 -34.683 1.00 70.38 79 ASP A O 1
ATOM 597 N N . ILE A 1 80 ? 13.818 4.719 -35.542 1.00 66.56 80 ILE A N 1
ATOM 598 C CA . ILE A 1 80 ? 13.684 6.114 -36.000 1.00 66.56 80 ILE A CA 1
ATOM 599 C C . ILE A 1 80 ? 13.177 7.070 -34.905 1.00 66.56 80 ILE A C 1
ATOM 601 O O . ILE A 1 80 ? 13.086 8.274 -35.153 1.00 66.56 80 ILE A O 1
ATOM 605 N N . GLY A 1 81 ? 12.925 6.554 -33.696 1.00 57.22 81 GLY A N 1
ATOM 606 C CA . GLY A 1 81 ? 12.205 7.254 -32.627 1.00 57.22 81 GLY A CA 1
ATOM 607 C C . GLY A 1 81 ? 10.717 6.952 -32.669 1.00 57.22 81 GLY A C 1
ATOM 608 O O . GLY A 1 81 ? 10.085 7.255 -33.705 1.00 57.22 81 GLY A O 1
#

Radius of gyration: 18.2 Å; chains: 1; bounding box: 35×30×55 Å

Organism: NCBI:txid173560

InterPro domains:
  IPR000722 RNA polymerase, alpha subunit [PF00623] (2-44)
  IPR006592 RNA polymerase, N-terminal [SM00663] (1-73)
  IPR042102 RNA polymerase Rpb1, domain 3 superfamily [G3DSA:1.10.274.100] (53-81)
  IPR045867 DNA-directed RNA polymerase, subunit beta-prime [PTHR19376] (2-76)